Protein AF-K3X646-F1 (afdb_monomer_lite)

Secondary structure (DSSP, 8-state):
--HHHHHHHTT----S-HHHHHHHHHHHHHHHS--GGG--SS-EEEEEEEE-SS-EEEEEEPPPPP-------GGG-S--EEEE--SSEEEEEEETT--EEEEEHHHHHHHT-HHHHHHHHHHHHHH-TT--

Organism: Globisporangium ultimum (strain ATCC 200006 / CBS 805.95 / DAOM BR144) (NCBI:txid431595)

Radius of gyration: 25.28 Å; chains: 1; bounding box: 55×32×60 Å

Structure (mmCIF, N/CA/C/O backbone):
data_AF-K3X646-F1
#
_entry.id   AF-K3X646-F1
#
loop_
_atom_site.group_PDB
_atom_site.id
_atom_site.type_symbol
_atom_site.label_atom_id
_atom_site.label_alt_id
_atom_site.label_comp_id
_atom_site.label_asym_id
_atom_site.label_entity_id
_atom_site.label_seq_id
_atom_site.pdbx_PDB_ins_code
_atom_site.Cartn_x
_atom_site.Cartn_y
_atom_site.Cartn_z
_atom_site.occupancy
_atom_site.B_iso_or_equiv
_atom_site.auth_seq_id
_atom_site.auth_comp_id
_atom_site.auth_asym_id
_atom_site.auth_atom_id
_atom_site.pdbx_PDB_model_num
ATOM 1 N N . MET A 1 1 ? 21.677 8.450 -15.547 1.00 52.91 1 MET A N 1
ATOM 2 C CA . MET A 1 1 ? 21.436 8.665 -16.997 1.00 52.91 1 MET A CA 1
ATOM 3 C C . MET A 1 1 ? 20.157 7.934 -17.378 1.00 52.91 1 MET A C 1
ATOM 5 O O . MET A 1 1 ? 20.023 6.788 -16.979 1.00 52.91 1 MET A O 1
ATOM 9 N N . GLY A 1 2 ? 19.213 8.579 -18.070 1.00 67.62 2 GLY A N 1
ATOM 10 C CA . GLY A 1 2 ? 17.937 7.953 -18.459 1.00 67.62 2 GLY A CA 1
ATOM 11 C C . GLY A 1 2 ? 17.991 7.282 -19.838 1.00 67.62 2 GLY A C 1
ATOM 12 O O . GLY A 1 2 ? 18.799 7.680 -20.678 1.00 67.62 2 GLY A O 1
ATOM 13 N N . LEU A 1 3 ? 17.105 6.307 -20.095 1.00 73.69 3 LEU A N 1
ATOM 14 C CA . LEU A 1 3 ? 17.032 5.552 -21.363 1.00 73.69 3 LEU A CA 1
ATOM 15 C C . LEU A 1 3 ? 16.995 6.461 -22.597 1.00 73.69 3 LEU A C 1
ATOM 17 O O . LEU A 1 3 ? 17.680 6.194 -23.577 1.00 73.69 3 LEU A O 1
ATOM 21 N N . ARG A 1 4 ? 16.246 7.567 -22.536 1.00 72.94 4 ARG A N 1
ATOM 22 C CA . ARG A 1 4 ? 16.110 8.525 -23.645 1.00 72.94 4 ARG A CA 1
ATOM 23 C C . ARG A 1 4 ? 17.458 9.036 -24.135 1.00 72.94 4 ARG A C 1
ATOM 25 O O . ARG A 1 4 ? 17.735 9.018 -25.328 1.00 72.94 4 ARG A O 1
ATOM 32 N N . THR A 1 5 ? 18.300 9.451 -23.195 1.00 73.69 5 THR A N 1
ATOM 33 C CA . THR A 1 5 ? 19.646 9.952 -23.471 1.00 73.69 5 THR A CA 1
ATOM 34 C C . THR A 1 5 ? 20.536 8.848 -24.042 1.00 73.69 5 THR A C 1
ATOM 36 O O . THR A 1 5 ? 21.371 9.115 -24.898 1.00 73.69 5 THR A O 1
ATOM 39 N N . LEU A 1 6 ? 20.350 7.602 -23.599 1.00 74.44 6 LEU A N 1
ATOM 40 C CA . LEU A 1 6 ? 21.122 6.450 -24.066 1.00 74.44 6 LEU A CA 1
ATOM 41 C C . LEU A 1 6 ? 20.754 6.062 -25.511 1.00 74.44 6 LEU A C 1
ATOM 43 O O . LEU A 1 6 ? 21.643 5.861 -26.337 1.00 74.44 6 LEU A O 1
ATOM 47 N N . LEU A 1 7 ? 19.462 6.060 -25.849 1.00 75.81 7 LEU A N 1
ATOM 48 C CA . LEU A 1 7 ? 18.979 5.801 -27.212 1.00 75.81 7 LEU A CA 1
ATOM 49 C C . LEU A 1 7 ? 19.360 6.924 -28.190 1.00 75.81 7 LEU A C 1
ATOM 51 O O . LEU A 1 7 ? 19.802 6.661 -29.304 1.00 75.81 7 LEU A O 1
ATOM 55 N N . GLN A 1 8 ? 19.299 8.184 -27.756 1.00 79.00 8 GLN A N 1
ATOM 56 C CA . GLN A 1 8 ? 19.772 9.308 -28.573 1.00 79.00 8 GLN A CA 1
ATOM 57 C C . GLN A 1 8 ? 21.278 9.220 -28.867 1.00 79.00 8 GLN A C 1
ATOM 59 O O . GLN A 1 8 ? 21.699 9.490 -29.989 1.00 79.00 8 GLN A O 1
ATOM 64 N N . ARG A 1 9 ? 22.097 8.794 -27.893 1.00 75.56 9 ARG A N 1
ATOM 65 C CA . ARG A 1 9 ? 23.549 8.607 -28.087 1.00 75.56 9 ARG A CA 1
ATOM 66 C C . ARG A 1 9 ? 23.894 7.460 -29.030 1.00 75.56 9 ARG A C 1
ATOM 68 O O . ARG A 1 9 ? 24.945 7.501 -29.655 1.00 75.56 9 ARG A O 1
ATOM 75 N N . THR A 1 10 ? 23.027 6.458 -29.133 1.00 76.00 10 THR A N 1
ATOM 76 C CA . THR A 1 10 ? 23.181 5.341 -30.077 1.00 76.00 10 THR A CA 1
ATOM 77 C C . THR A 1 10 ? 22.605 5.657 -31.463 1.00 76.00 10 THR A C 1
ATOM 79 O O . THR A 1 10 ? 22.613 4.799 -32.338 1.00 76.00 10 THR A O 1
ATOM 82 N N . GLY A 1 11 ? 22.139 6.893 -31.692 1.00 75.56 11 GLY A N 1
ATOM 83 C CA . GLY A 1 11 ? 21.638 7.354 -32.987 1.00 75.56 11 GLY A CA 1
ATOM 84 C C . GLY A 1 11 ? 20.170 7.016 -33.261 1.00 75.56 11 GLY A C 1
ATOM 85 O O . GLY A 1 11 ? 19.687 7.278 -34.362 1.00 75.56 11 GLY A O 1
ATOM 86 N N . GLN A 1 12 ? 19.429 6.473 -32.288 1.00 75.25 12 GLN A N 1
ATOM 87 C CA . GLN A 1 12 ? 18.000 6.222 -32.464 1.00 75.25 12 GLN A CA 1
ATOM 88 C C . GLN A 1 12 ? 17.196 7.530 -32.406 1.00 75.25 12 GLN A C 1
ATOM 90 O O . GLN A 1 12 ? 17.305 8.320 -31.463 1.00 75.25 12 GLN A O 1
ATOM 95 N N . LYS A 1 13 ? 16.334 7.749 -33.409 1.00 70.62 13 LYS A N 1
ATOM 96 C CA . LYS A 1 13 ? 15.360 8.850 -33.406 1.00 70.62 13 LYS A CA 1
ATOM 97 C C . LYS A 1 13 ? 14.265 8.561 -32.379 1.00 70.62 13 LYS A C 1
ATOM 99 O O . LYS A 1 13 ? 13.425 7.693 -32.583 1.00 70.62 13 LYS A O 1
ATOM 104 N N . VAL A 1 14 ? 14.258 9.323 -31.290 1.00 68.06 14 VAL A N 1
ATOM 105 C CA . VAL A 1 14 ? 13.242 9.227 -30.236 1.00 68.06 14 VAL A CA 1
ATOM 106 C C . VAL A 1 14 ? 12.161 10.298 -30.437 1.00 68.06 14 VAL A C 1
ATOM 108 O O . VAL A 1 14 ? 12.495 11.482 -30.498 1.00 68.06 14 VAL A O 1
ATOM 111 N N . SER A 1 15 ? 10.881 9.899 -30.501 1.00 67.62 15 SER A N 1
ATOM 112 C CA . SER A 1 15 ? 9.733 10.822 -30.619 1.00 67.62 15 SER A CA 1
ATOM 113 C C . SER A 1 15 ? 9.657 11.829 -29.454 1.00 67.62 15 SER A C 1
ATOM 115 O O . SER A 1 15 ? 10.130 11.582 -28.339 1.00 67.62 15 SER A O 1
ATOM 117 N N . GLY A 1 16 ? 9.074 13.002 -29.722 1.00 65.38 16 GLY A N 1
ATOM 118 C CA . GLY A 1 16 ? 8.892 14.087 -28.756 1.00 65.38 16 GLY A CA 1
ATOM 119 C C . GLY A 1 16 ? 7.706 13.898 -27.803 1.00 65.38 16 GLY A C 1
ATOM 120 O O . GLY A 1 16 ? 7.745 14.428 -26.692 1.00 65.38 16 GLY A O 1
ATOM 121 N N . ALA A 1 17 ? 6.677 13.140 -28.196 1.00 73.62 17 ALA A N 1
ATOM 122 C CA . ALA A 1 17 ? 5.453 12.989 -27.411 1.00 73.62 17 ALA A CA 1
ATOM 123 C C . ALA A 1 17 ? 5.639 12.012 -26.234 1.00 73.62 17 ALA A C 1
ATOM 125 O O . ALA A 1 17 ? 6.080 10.877 -26.407 1.00 73.62 17 ALA A O 1
ATOM 126 N N . ALA A 1 18 ? 5.258 12.426 -25.019 1.00 65.69 18 ALA A N 1
ATOM 127 C CA . ALA A 1 18 ? 5.463 11.637 -23.796 1.00 65.69 18 ALA A CA 1
ATOM 128 C C . ALA A 1 18 ? 4.709 10.289 -23.789 1.00 65.69 18 ALA A C 1
ATOM 130 O O . ALA A 1 18 ? 5.220 9.296 -23.272 1.00 65.69 18 ALA A O 1
ATOM 131 N N . SER A 1 19 ? 3.511 10.244 -24.383 1.00 66.75 19 SER A N 1
ATOM 132 C CA . SER A 1 19 ? 2.712 9.017 -24.533 1.00 66.75 19 SER A CA 1
ATOM 133 C C . SER A 1 19 ? 3.411 7.988 -25.425 1.00 66.75 19 SER A C 1
ATOM 135 O O . SER A 1 19 ? 3.539 6.821 -25.058 1.00 66.75 19 SER A O 1
ATOM 137 N N . GLU A 1 20 ? 3.919 8.435 -26.573 1.00 74.75 20 GLU A N 1
ATOM 138 C CA . GLU A 1 20 ? 4.646 7.589 -27.525 1.00 74.75 20 GLU A CA 1
ATOM 139 C C . GLU A 1 20 ? 5.985 7.128 -26.945 1.00 74.75 20 GLU A C 1
ATOM 141 O O . GLU A 1 20 ? 6.362 5.966 -27.084 1.00 74.75 20 GLU A O 1
ATOM 146 N N . TRP A 1 21 ? 6.672 8.009 -26.212 1.00 76.75 21 TRP A N 1
ATOM 147 C CA . TRP A 1 21 ? 7.932 7.687 -25.551 1.00 76.75 21 TRP A CA 1
ATOM 148 C C . TRP A 1 21 ? 7.800 6.555 -24.527 1.00 76.75 21 TRP A C 1
ATOM 150 O O . TRP A 1 21 ? 8.643 5.662 -24.501 1.00 76.75 21 TRP A O 1
ATOM 160 N N . ASN A 1 22 ? 6.743 6.547 -23.711 1.00 78.06 22 ASN A N 1
ATOM 161 C CA . ASN A 1 22 ? 6.542 5.494 -22.712 1.00 78.06 22 ASN A CA 1
ATOM 162 C C . ASN A 1 22 ? 6.328 4.115 -23.352 1.00 78.06 22 ASN A C 1
ATOM 164 O O . ASN A 1 22 ? 6.804 3.112 -22.819 1.00 78.06 22 ASN A O 1
ATOM 168 N N . ALA A 1 23 ? 5.632 4.060 -24.492 1.00 80.94 23 ALA A N 1
ATOM 169 C CA . ALA A 1 23 ? 5.425 2.821 -25.235 1.00 80.94 23 ALA A CA 1
ATOM 170 C C . ALA A 1 23 ? 6.740 2.302 -25.833 1.00 80.94 23 ALA A C 1
ATOM 172 O O . ALA A 1 23 ? 7.072 1.132 -25.644 1.00 80.94 23 ALA A O 1
ATOM 173 N N . VAL A 1 24 ? 7.515 3.188 -26.472 1.00 81.19 24 VAL A N 1
ATOM 174 C CA . VAL A 1 24 ? 8.840 2.869 -27.027 1.00 81.19 24 VAL A CA 1
ATOM 175 C C . VAL A 1 24 ? 9.782 2.390 -25.927 1.00 81.19 24 VAL A C 1
ATOM 177 O O . VAL A 1 24 ? 10.344 1.308 -26.035 1.00 81.19 24 VAL A O 1
ATOM 180 N N . ALA A 1 25 ? 9.888 3.134 -24.824 1.00 81.31 25 ALA A N 1
ATOM 181 C CA . ALA A 1 25 ? 10.727 2.767 -23.689 1.00 81.31 25 ALA A CA 1
ATOM 182 C C . ALA A 1 25 ? 10.361 1.390 -23.113 1.00 81.31 25 ALA A C 1
ATOM 184 O O . ALA A 1 25 ? 11.240 0.569 -22.866 1.00 81.31 25 ALA A O 1
ATOM 185 N N . ASN A 1 26 ? 9.067 1.114 -22.924 1.00 83.88 26 ASN A N 1
ATOM 186 C CA . ASN A 1 26 ? 8.595 -0.175 -22.422 1.00 83.88 26 ASN A CA 1
ATOM 187 C C . ASN A 1 26 ? 8.914 -1.331 -23.386 1.00 83.88 26 ASN A C 1
ATOM 189 O O . ASN A 1 26 ? 9.335 -2.393 -22.931 1.00 83.88 26 ASN A O 1
ATOM 193 N N . ALA A 1 27 ? 8.747 -1.129 -24.696 1.00 84.50 27 ALA A N 1
ATOM 194 C CA . ALA A 1 27 ? 9.093 -2.130 -25.703 1.00 84.50 27 ALA A CA 1
ATOM 195 C C . ALA A 1 27 ? 10.603 -2.412 -25.720 1.00 84.50 27 ALA A C 1
ATOM 197 O O . ALA A 1 27 ? 11.011 -3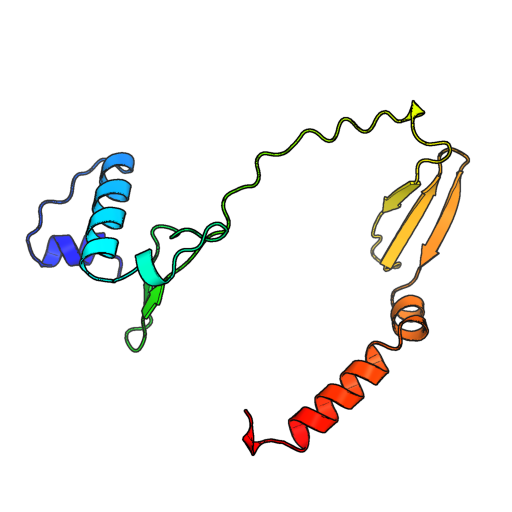.562 -25.585 1.00 84.50 27 ALA A O 1
ATOM 198 N N . THR A 1 28 ? 11.431 -1.364 -25.768 1.00 83.31 28 THR A N 1
ATOM 199 C CA . THR A 1 28 ? 12.895 -1.485 -25.748 1.00 83.31 28 THR A CA 1
ATOM 200 C C . THR A 1 28 ? 13.391 -2.195 -24.489 1.00 83.31 28 THR A C 1
ATOM 202 O O . THR A 1 28 ? 14.277 -3.042 -24.554 1.00 83.31 28 THR A O 1
ATOM 205 N N . TRP A 1 29 ? 12.802 -1.911 -23.324 1.00 85.75 29 TRP A N 1
ATOM 206 C CA . TRP A 1 29 ? 13.179 -2.604 -22.095 1.00 85.75 29 TRP A CA 1
ATOM 207 C C . TRP A 1 29 ? 12.864 -4.098 -22.109 1.00 85.75 29 TRP A C 1
ATOM 209 O O . TRP A 1 29 ? 13.656 -4.875 -21.582 1.00 85.75 29 TRP A O 1
ATOM 219 N N . ARG A 1 30 ? 11.745 -4.501 -22.716 1.00 87.19 30 ARG A N 1
ATOM 220 C CA . ARG A 1 30 ? 11.349 -5.914 -22.845 1.00 87.19 30 ARG A CA 1
ATOM 221 C C . ARG A 1 30 ? 12.175 -6.680 -23.873 1.00 87.19 30 ARG A C 1
ATOM 223 O O . ARG A 1 30 ? 12.284 -7.894 -23.767 1.00 87.19 30 ARG A O 1
ATOM 230 N N . GLU A 1 31 ? 12.752 -5.978 -24.841 1.00 85.06 31 GLU A N 1
ATOM 231 C CA . GLU A 1 31 ? 13.696 -6.558 -25.794 1.00 85.06 31 GLU A CA 1
ATOM 232 C C . GLU A 1 31 ? 15.064 -6.810 -25.143 1.00 85.06 31 GLU A C 1
ATOM 234 O O . GLU A 1 31 ? 15.639 -7.885 -25.290 1.00 85.06 31 GLU A O 1
ATOM 239 N N . ILE A 1 32 ? 15.572 -5.836 -24.379 1.00 84.44 32 ILE A N 1
ATOM 240 C CA . ILE A 1 32 ? 16.902 -5.918 -23.753 1.00 84.44 32 ILE A CA 1
ATOM 241 C C . ILE A 1 32 ? 16.900 -6.860 -22.542 1.00 84.44 32 ILE A C 1
ATOM 243 O O . ILE A 1 32 ? 17.863 -7.591 -22.311 1.00 84.44 32 ILE A O 1
ATOM 247 N N . PHE A 1 33 ? 15.834 -6.833 -21.744 1.00 83.25 33 PHE A N 1
ATOM 248 C CA . PHE A 1 33 ? 15.708 -7.631 -20.532 1.00 83.25 33 PHE A CA 1
ATOM 249 C C . PHE A 1 33 ? 14.534 -8.595 -20.656 1.00 83.25 33 PHE A C 1
ATOM 251 O O . PHE A 1 33 ? 13.438 -8.205 -21.049 1.00 83.25 33 PHE A O 1
ATOM 258 N N . ASN A 1 34 ? 14.718 -9.836 -20.198 1.00 87.00 34 ASN A N 1
ATOM 259 C CA . ASN A 1 34 ? 13.626 -10.802 -20.070 1.00 87.00 34 ASN A CA 1
ATOM 260 C C . ASN A 1 34 ? 12.714 -10.443 -18.876 1.00 87.00 34 ASN A C 1
ATOM 262 O O . ASN A 1 34 ? 12.702 -11.119 -17.848 1.00 87.00 34 ASN A O 1
ATOM 266 N N . ILE A 1 35 ? 11.991 -9.327 -18.994 1.00 89.25 35 ILE A N 1
ATOM 267 C CA . ILE A 1 35 ? 11.118 -8.765 -17.954 1.00 89.25 35 ILE A CA 1
ATOM 268 C C . ILE A 1 35 ? 9.917 -9.677 -17.706 1.00 89.25 35 ILE A C 1
ATOM 270 O O . ILE A 1 35 ? 9.477 -9.807 -16.566 1.00 89.25 35 ILE A O 1
ATOM 274 N N . GLU A 1 36 ? 9.417 -10.336 -18.753 1.00 88.56 36 GLU A N 1
ATOM 275 C CA . GLU A 1 36 ? 8.250 -11.222 -18.689 1.00 88.56 36 GLU A CA 1
ATOM 276 C C . GLU A 1 36 ? 8.434 -12.349 -17.677 1.00 88.56 36 GLU A C 1
ATOM 278 O O . GLU A 1 36 ? 7.508 -12.655 -16.929 1.00 88.56 36 GLU A O 1
ATOM 283 N N . ARG A 1 37 ? 9.655 -12.886 -17.567 1.00 89.81 37 ARG A N 1
ATOM 284 C CA . ARG A 1 37 ? 10.015 -13.890 -16.559 1.00 89.81 37 ARG A CA 1
ATOM 285 C C . ARG A 1 37 ? 9.745 -13.434 -15.121 1.00 89.81 37 ARG A C 1
ATOM 287 O O . ARG A 1 37 ? 9.502 -14.270 -14.254 1.00 89.81 37 ARG A O 1
ATOM 294 N N . PHE A 1 38 ? 9.835 -12.135 -14.851 1.00 88.44 38 PHE A N 1
ATOM 295 C CA . PHE A 1 38 ? 9.678 -11.570 -13.510 1.00 88.44 38 PHE A CA 1
ATOM 296 C C . PHE A 1 38 ? 8.275 -11.001 -13.267 1.00 88.44 38 PHE A C 1
ATOM 298 O O . PHE A 1 38 ? 7.913 -10.706 -12.125 1.00 88.44 38 PHE A O 1
ATOM 305 N N . GLU 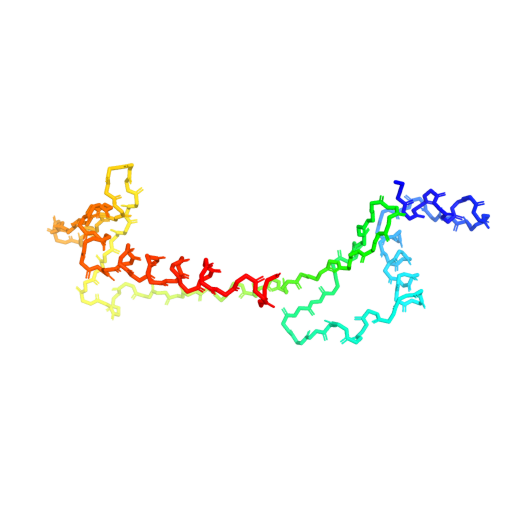A 1 39 ? 7.461 -10.850 -14.313 1.00 90.56 39 GLU A N 1
ATOM 306 C CA . GLU A 1 39 ? 6.072 -10.443 -14.161 1.00 90.56 39 GLU A CA 1
ATOM 307 C C . GLU A 1 39 ? 5.218 -11.581 -13.596 1.00 90.56 39 GLU A C 1
ATOM 309 O O . GLU A 1 39 ? 5.393 -12.758 -13.889 1.00 90.56 39 GLU A O 1
ATOM 314 N N . THR A 1 40 ? 4.228 -11.217 -12.788 1.00 89.75 40 THR A N 1
ATOM 315 C CA . THR A 1 40 ? 3.238 -12.156 -12.249 1.00 89.75 40 THR A CA 1
ATOM 316 C C . THR A 1 40 ? 1.831 -11.618 -12.495 1.00 89.75 40 THR A C 1
ATOM 318 O O . THR A 1 40 ? 1.644 -10.485 -12.950 1.00 89.75 40 THR A O 1
ATOM 321 N N . ALA A 1 41 ? 0.801 -12.398 -12.156 1.00 85.19 41 ALA A N 1
ATOM 322 C CA . ALA A 1 41 ? -0.584 -11.916 -12.183 1.00 85.19 41 ALA A CA 1
ATOM 323 C C . ALA A 1 41 ? -0.789 -10.674 -11.290 1.00 85.19 41 ALA A C 1
ATOM 325 O O . ALA A 1 41 ? -1.605 -9.806 -11.592 1.00 85.19 41 ALA A O 1
ATOM 326 N N . SER A 1 42 ? -0.017 -10.565 -10.203 1.00 85.00 42 SER A N 1
ATOM 327 C CA . SER A 1 42 ? -0.160 -9.507 -9.199 1.00 85.00 42 SER A CA 1
ATOM 328 C C . SER A 1 42 ? 0.887 -8.395 -9.291 1.00 85.00 42 SER A C 1
ATOM 330 O O . SER A 1 42 ? 0.764 -7.397 -8.581 1.00 85.00 42 SER A O 1
ATOM 332 N N . ARG A 1 43 ? 1.912 -8.537 -10.140 1.00 88.81 43 ARG A N 1
ATOM 333 C CA . ARG A 1 43 ? 3.005 -7.568 -10.297 1.00 88.81 43 ARG A CA 1
ATOM 334 C C . ARG A 1 43 ? 3.365 -7.431 -11.770 1.00 88.81 43 ARG A C 1
ATOM 336 O O . ARG A 1 43 ? 3.711 -8.419 -12.408 1.00 88.81 43 ARG A O 1
ATOM 343 N N . LYS A 1 44 ? 3.286 -6.210 -12.287 1.00 91.19 44 LYS A N 1
ATOM 344 C CA . LYS A 1 44 ? 3.594 -5.864 -13.677 1.00 91.19 44 LYS A CA 1
ATOM 345 C C . LYS A 1 44 ? 4.718 -4.849 -13.72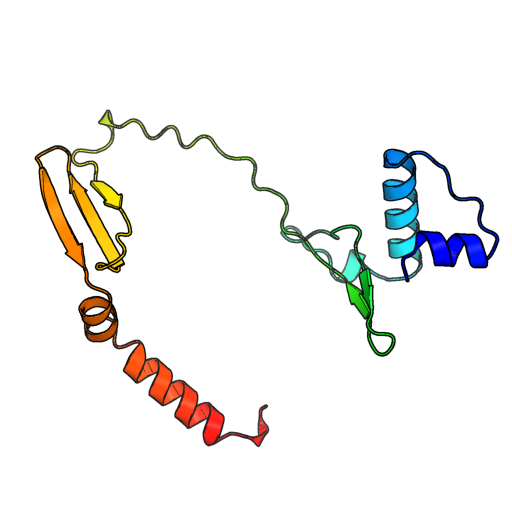4 1.00 91.19 44 LYS A C 1
ATOM 347 O O . LYS A 1 44 ? 4.897 -4.086 -12.776 1.00 91.19 44 LYS A O 1
ATOM 352 N N . PHE A 1 45 ? 5.475 -4.848 -14.806 1.00 89.12 45 PHE A N 1
ATOM 353 C CA . PHE A 1 45 ? 6.573 -3.920 -15.005 1.00 89.12 45 PHE A CA 1
ATOM 354 C C . PHE A 1 45 ? 6.101 -2.469 -14.899 1.00 89.12 45 PHE A C 1
ATOM 356 O O . PHE A 1 45 ? 5.053 -2.097 -15.427 1.00 89.12 45 PHE A O 1
ATOM 363 N N . ALA A 1 46 ? 6.864 -1.657 -14.170 1.00 86.00 46 ALA A N 1
ATOM 364 C CA . ALA A 1 46 ? 6.537 -0.263 -13.897 1.00 86.00 46 ALA A CA 1
ATOM 365 C C . ALA A 1 46 ? 7.090 0.706 -14.958 1.00 86.00 46 ALA A C 1
ATOM 367 O O . ALA A 1 46 ? 7.090 1.911 -14.724 1.00 86.00 46 ALA A O 1
ATOM 368 N N . SER A 1 47 ? 7.556 0.195 -16.105 1.00 82.56 47 SER A N 1
ATOM 369 C CA . SER A 1 47 ? 8.233 0.974 -17.155 1.00 82.56 47 SER A CA 1
ATOM 370 C C . SER A 1 47 ? 9.512 1.675 -16.682 1.00 82.56 47 SER A C 1
ATOM 372 O O . SER A 1 47 ? 9.965 2.635 -17.303 1.00 82.56 47 SER A O 1
ATOM 374 N N . GLU A 1 48 ? 10.108 1.187 -15.594 1.00 82.00 48 GLU A N 1
ATOM 375 C CA . GLU A 1 48 ? 11.251 1.807 -14.938 1.00 82.00 48 GLU A CA 1
ATOM 376 C C . GLU A 1 48 ? 12.311 0.764 -14.581 1.00 82.00 48 GLU A C 1
ATOM 378 O O . GLU A 1 48 ? 12.025 -0.289 -14.001 1.00 82.00 48 GLU A O 1
ATOM 383 N N . ILE A 1 49 ? 13.553 1.093 -14.928 1.00 82.75 49 ILE A N 1
ATOM 384 C CA . ILE A 1 49 ? 14.746 0.339 -14.570 1.00 82.75 49 ILE A CA 1
ATOM 385 C C . ILE A 1 49 ? 15.718 1.313 -13.914 1.00 82.75 49 ILE A C 1
ATOM 387 O O . ILE A 1 49 ? 16.029 2.367 -14.473 1.00 82.75 49 ILE A O 1
ATOM 391 N N . LEU A 1 50 ? 16.190 0.951 -12.727 1.00 81.31 50 LEU A N 1
ATOM 392 C CA . LEU A 1 50 ? 17.154 1.718 -11.949 1.00 81.31 50 LEU A CA 1
ATOM 393 C C . LEU A 1 50 ? 18.534 1.081 -12.078 1.00 81.31 50 LEU A C 1
ATOM 395 O O . LEU A 1 50 ? 18.663 -0.141 -12.117 1.00 81.31 50 LEU A O 1
ATOM 399 N N . THR A 1 51 ? 19.575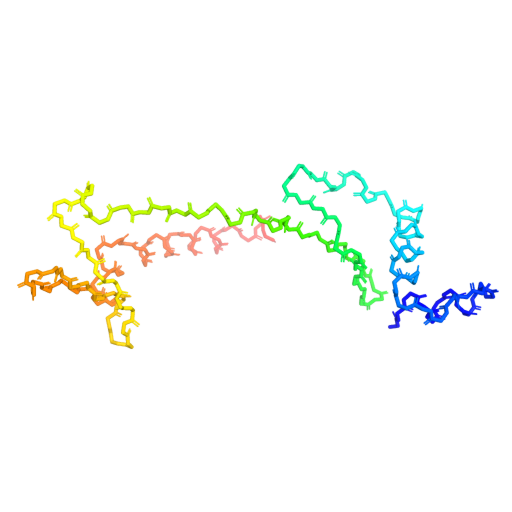 1.903 -12.124 1.00 79.69 51 THR A N 1
ATOM 400 C CA . THR A 1 51 ? 20.957 1.424 -12.133 1.00 79.69 51 THR A CA 1
ATOM 401 C C . THR A 1 51 ? 21.864 2.403 -11.405 1.00 79.69 51 THR A C 1
ATOM 403 O O . THR A 1 51 ? 21.711 3.618 -11.529 1.00 79.69 51 THR A O 1
ATOM 406 N N . ASP A 1 52 ? 22.815 1.859 -10.655 1.00 83.06 52 ASP A N 1
ATOM 407 C CA . ASP A 1 52 ? 23.889 2.582 -9.970 1.00 83.06 52 ASP A CA 1
ATOM 408 C C . ASP A 1 52 ? 25.235 2.467 -10.716 1.00 83.06 52 ASP A C 1
ATOM 410 O O . ASP A 1 52 ? 26.274 2.876 -10.202 1.00 83.06 52 ASP A O 1
ATOM 414 N N . GLY A 1 53 ? 25.233 1.894 -11.927 1.00 76.12 53 GLY A N 1
ATOM 415 C CA . GLY A 1 53 ? 26.438 1.605 -12.710 1.00 76.12 53 GLY A CA 1
ATOM 416 C C . GLY A 1 53 ? 27.155 0.304 -12.330 1.00 76.12 53 GLY A C 1
ATOM 417 O O . GLY A 1 53 ? 28.105 -0.069 -13.013 1.00 76.12 53 GLY A O 1
ATOM 418 N N . LYS A 1 54 ? 26.704 -0.404 -11.286 1.00 80.19 54 LYS A N 1
ATOM 419 C CA . LYS A 1 54 ? 27.206 -1.735 -10.889 1.00 80.19 54 LYS A CA 1
ATOM 420 C C . LYS A 1 54 ? 26.140 -2.817 -11.027 1.00 80.19 54 LYS A C 1
ATOM 422 O O . LYS A 1 54 ? 26.451 -3.964 -11.328 1.00 80.19 54 LYS A O 1
ATOM 427 N N . SER A 1 55 ? 24.887 -2.447 -10.807 1.00 79.62 55 SER A N 1
ATOM 428 C CA . SER A 1 55 ? 23.730 -3.326 -10.816 1.00 79.62 55 SER A CA 1
ATOM 429 C C . SER A 1 55 ? 22.559 -2.688 -11.561 1.00 79.62 55 SER A C 1
ATOM 431 O O . SER A 1 55 ? 22.528 -1.481 -11.829 1.00 79.62 55 SER A O 1
ATOM 433 N N . VAL A 1 56 ? 21.590 -3.527 -11.924 1.00 82.50 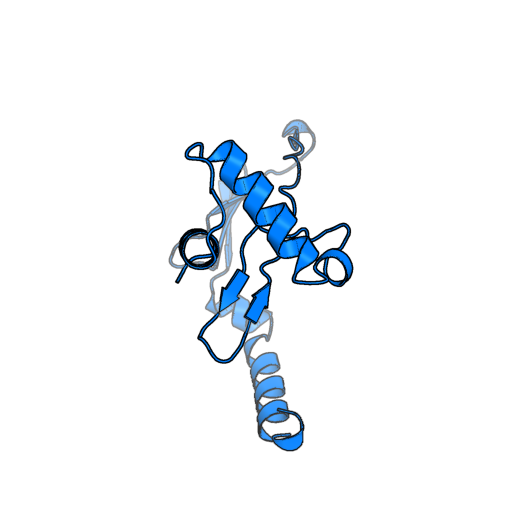56 VAL A N 1
ATOM 434 C CA . VAL A 1 56 ? 20.354 -3.121 -12.592 1.00 82.50 56 VAL A CA 1
ATOM 435 C C . VAL A 1 56 ? 19.177 -3.683 -11.805 1.00 82.50 56 VAL A C 1
ATOM 437 O O . VAL A 1 56 ? 19.129 -4.875 -11.515 1.00 82.50 56 VAL A O 1
ATOM 440 N N . SER A 1 57 ? 18.225 -2.821 -11.463 1.00 86.38 57 SER A N 1
ATOM 441 C CA . SER A 1 57 ? 17.000 -3.168 -10.747 1.00 86.38 57 SER A CA 1
ATOM 442 C C . SER A 1 57 ? 15.783 -2.904 -11.628 1.00 86.38 57 SER A C 1
ATOM 444 O O . SER A 1 57 ? 15.564 -1.779 -12.074 1.00 86.38 57 SER A O 1
ATOM 446 N N . VAL A 1 58 ? 14.970 -3.937 -11.855 1.00 87.31 58 VAL A N 1
ATOM 447 C CA . VAL A 1 58 ? 13.711 -3.843 -12.609 1.00 87.31 58 VAL A CA 1
ATOM 448 C C . VAL A 1 58 ? 12.568 -3.582 -11.635 1.00 87.31 58 VAL A C 1
ATOM 450 O O . VAL A 1 58 ? 12.310 -4.386 -10.737 1.00 87.31 58 VAL A O 1
ATOM 453 N N . VAL A 1 59 ? 11.863 -2.463 -11.803 1.00 88.25 59 VAL A N 1
ATOM 454 C CA . VAL A 1 59 ? 10.785 -2.081 -10.886 1.00 88.25 59 VAL A CA 1
ATOM 455 C C . VAL A 1 59 ? 9.473 -2.732 -11.326 1.00 88.25 59 VAL A C 1
ATOM 457 O O . VAL A 1 59 ? 9.000 -2.540 -12.447 1.00 88.25 59 VAL A O 1
ATOM 460 N N . LEU A 1 60 ? 8.853 -3.495 -10.421 1.00 90.12 60 LEU A N 1
ATOM 461 C CA . LEU A 1 60 ? 7.536 -4.100 -10.623 1.00 90.12 60 LEU A CA 1
ATOM 462 C C . LEU A 1 60 ? 6.499 -3.448 -9.704 1.00 90.12 60 LEU A C 1
ATOM 464 O O . LEU A 1 60 ? 6.671 -3.357 -8.488 1.00 90.12 60 LEU A O 1
ATOM 468 N N . ARG A 1 61 ? 5.369 -3.057 -10.282 1.00 88.94 61 ARG A N 1
ATOM 469 C CA . ARG A 1 61 ? 4.231 -2.421 -9.623 1.00 88.94 61 ARG A CA 1
ATOM 470 C C . ARG A 1 61 ? 3.086 -3.416 -9.454 1.00 88.94 61 ARG A C 1
ATOM 472 O O . ARG A 1 61 ? 2.730 -4.149 -10.376 1.00 88.94 61 ARG A O 1
ATOM 479 N N . LYS A 1 62 ? 2.413 -3.368 -8.303 1.00 88.81 62 LYS A N 1
ATOM 480 C CA . LYS A 1 62 ? 1.104 -4.012 -8.141 1.00 88.81 62 LYS A CA 1
ATOM 481 C C . LYS A 1 62 ? 0.058 -3.238 -8.961 1.00 88.81 62 LYS A C 1
ATOM 483 O O . LYS A 1 62 ? -0.023 -2.014 -8.808 1.00 88.81 62 LYS A O 1
ATOM 488 N N . PRO A 1 63 ? -0.742 -3.885 -9.828 1.00 81.00 63 PRO A N 1
ATOM 489 C CA . PRO A 1 63 ? -1.852 -3.217 -10.494 1.00 81.00 63 PRO A CA 1
ATOM 490 C C . PRO A 1 63 ? -2.742 -2.541 -9.450 1.00 81.00 63 PRO A C 1
ATOM 492 O O . PRO A 1 63 ? -3.007 -3.123 -8.393 1.00 81.00 63 PRO A O 1
ATOM 495 N N . LYS A 1 64 ? -3.191 -1.308 -9.723 1.00 75.75 64 LYS A N 1
ATOM 496 C CA . LYS A 1 64 ? -4.175 -0.656 -8.853 1.00 75.75 64 LYS A CA 1
ATOM 497 C C . LYS A 1 64 ? -5.385 -1.584 -8.804 1.00 75.75 64 LYS A C 1
ATOM 499 O O . LYS A 1 64 ? -5.978 -1.860 -9.847 1.00 75.75 64 LYS A O 1
ATOM 504 N N . ARG A 1 65 ? -5.719 -2.098 -7.615 1.00 69.75 65 ARG A N 1
ATOM 505 C CA . ARG A 1 65 ? -6.999 -2.781 -7.424 1.00 69.75 65 ARG A CA 1
ATOM 506 C C . ARG A 1 65 ? -8.067 -1.782 -7.852 1.00 69.75 65 ARG A C 1
ATOM 508 O O . ARG A 1 65 ? -8.011 -0.628 -7.424 1.00 69.75 65 ARG A O 1
ATOM 515 N N . LYS A 1 66 ? -8.993 -2.203 -8.718 1.00 68.69 66 LYS A N 1
ATOM 516 C CA . LYS A 1 66 ? -10.229 -1.443 -8.899 1.00 68.69 66 LYS A CA 1
ATOM 517 C C . LYS A 1 66 ? -10.794 -1.284 -7.491 1.00 68.69 66 LYS A C 1
ATOM 519 O O . LYS A 1 66 ? -10.915 -2.281 -6.782 1.00 68.69 66 LYS A O 1
ATOM 524 N N . SER A 1 67 ? -10.975 -0.042 -7.055 1.00 59.84 67 SER A N 1
ATOM 525 C CA . SER A 1 67 ? -11.680 0.240 -5.814 1.00 59.84 67 SER A CA 1
ATOM 526 C C . SER A 1 67 ? -13.061 -0.375 -5.994 1.00 59.84 67 SER A C 1
ATOM 528 O O . SER A 1 67 ? -13.874 0.134 -6.763 1.00 59.84 67 SER A O 1
ATOM 530 N N . THR A 1 68 ? -13.281 -1.544 -5.402 1.00 59.81 68 THR A N 1
ATOM 531 C CA . THR A 1 68 ? -14.638 -2.012 -5.192 1.00 59.81 68 THR A CA 1
ATOM 532 C C . THR A 1 68 ? -15.208 -1.011 -4.207 1.00 59.81 68 THR A C 1
ATOM 534 O O . THR A 1 68 ? -14.672 -0.887 -3.104 1.00 59.81 68 THR A O 1
ATOM 537 N N . GLN A 1 69 ? -16.224 -0.249 -4.613 1.00 61.44 69 GLN A N 1
ATOM 538 C CA . GLN A 1 69 ? -17.019 0.484 -3.640 1.00 61.44 69 GLN A CA 1
ATOM 539 C C . GLN A 1 69 ? -17.524 -0.557 -2.647 1.00 61.44 69 GLN A C 1
ATOM 541 O O . GLN A 1 69 ? -18.332 -1.419 -2.988 1.00 61.44 69 GLN A O 1
ATOM 546 N N . CYS A 1 70 ? -16.959 -0.541 -1.444 1.00 53.22 70 CYS A N 1
ATOM 547 C CA . CYS A 1 70 ? -17.529 -1.271 -0.338 1.00 53.22 70 CYS A CA 1
ATOM 548 C C . CYS A 1 70 ? -18.767 -0.461 0.036 1.00 53.22 70 CYS A C 1
ATOM 550 O O . CYS A 1 70 ? -18.654 0.550 0.728 1.00 53.22 70 CYS A O 1
ATOM 552 N N . ASN A 1 71 ? -19.920 -0.831 -0.521 1.00 61.03 71 ASN A N 1
ATOM 553 C CA . ASN A 1 71 ? -21.205 -0.312 -0.073 1.00 61.03 71 ASN A CA 1
ATOM 554 C C . ASN A 1 71 ? -21.474 -0.945 1.290 1.00 61.03 71 ASN A C 1
ATOM 556 O O . ASN A 1 71 ? -22.197 -1.927 1.404 1.00 61.03 71 ASN A O 1
ATOM 560 N N . ILE A 1 72 ? -20.788 -0.429 2.306 1.00 65.88 72 ILE A N 1
ATOM 561 C CA . ILE A 1 72 ? -21.048 -0.760 3.698 1.00 65.88 72 ILE A CA 1
ATOM 562 C C . ILE A 1 72 ? -22.377 -0.079 4.002 1.00 65.88 72 ILE A C 1
ATOM 564 O O . ILE A 1 72 ? -22.419 1.146 4.115 1.00 65.88 72 ILE A O 1
ATOM 568 N N . ASN A 1 73 ? -23.466 -0.842 4.049 1.00 73.81 73 ASN A N 1
ATOM 569 C CA . ASN A 1 73 ? -24.739 -0.326 4.521 1.00 73.81 73 ASN A CA 1
ATOM 570 C C . ASN A 1 73 ? -24.664 -0.262 6.053 1.00 73.81 73 ASN A C 1
ATOM 572 O O . ASN A 1 73 ? -24.531 -1.308 6.688 1.00 73.81 73 ASN A O 1
ATOM 576 N N . PRO A 1 74 ? -24.723 0.926 6.678 1.00 67.31 74 PRO A N 1
ATOM 577 C CA . PRO A 1 74 ? -24.634 1.036 8.131 1.00 67.31 74 PRO A CA 1
ATOM 578 C C . PRO A 1 74 ? -25.745 0.269 8.858 1.00 67.31 74 PRO A C 1
ATOM 580 O O . PRO A 1 74 ? -25.550 -0.110 10.004 1.00 67.31 74 PRO A O 1
ATOM 583 N N . ALA A 1 75 ? -26.881 0.014 8.193 1.00 73.69 75 ALA A N 1
ATOM 584 C CA . ALA A 1 75 ? -27.980 -0.781 8.740 1.00 73.69 75 ALA A CA 1
ATOM 585 C C . ALA A 1 75 ? -27.662 -2.283 8.859 1.00 73.69 75 ALA A C 1
ATOM 587 O O . ALA A 1 75 ? -28.367 -2.986 9.574 1.00 73.69 75 ALA A O 1
ATOM 588 N N . ASP A 1 76 ? -26.612 -2.772 8.192 1.00 79.12 76 ASP A N 1
ATOM 589 C CA . ASP A 1 76 ? -26.188 -4.175 8.278 1.00 79.12 76 ASP A CA 1
ATOM 590 C C . ASP A 1 76 ? -25.358 -4.451 9.550 1.00 79.12 76 ASP A C 1
ATOM 592 O O . ASP A 1 76 ? -24.962 -5.590 9.797 1.00 79.12 76 ASP A O 1
ATOM 596 N N . TYR A 1 77 ? -25.066 -3.419 10.353 1.00 76.19 77 TYR A N 1
ATOM 597 C CA . TYR A 1 77 ? -24.238 -3.514 11.552 1.00 76.19 77 TYR A CA 1
ATOM 598 C C . TYR A 1 77 ? -24.967 -2.949 12.770 1.00 76.19 77 TYR A C 1
ATOM 600 O O . TYR A 1 77 ? -25.313 -1.770 12.807 1.00 76.19 77 TYR A O 1
ATOM 608 N N . ASP A 1 78 ? -25.100 -3.765 13.817 1.00 81.38 78 ASP A N 1
ATOM 609 C CA . ASP A 1 78 ? -25.691 -3.332 15.090 1.00 81.38 78 ASP A CA 1
ATOM 610 C C . ASP A 1 78 ? -24.842 -2.251 15.789 1.00 81.38 78 ASP A C 1
ATOM 612 O O . ASP A 1 78 ? -25.356 -1.406 16.523 1.00 81.38 78 ASP A O 1
ATOM 616 N N . VAL A 1 79 ? -23.519 -2.257 15.565 1.00 83.56 79 VAL A N 1
ATOM 617 C CA . VAL A 1 79 ? -22.563 -1.317 16.168 1.00 83.56 79 VAL A CA 1
ATOM 618 C C . VAL A 1 79 ? -21.514 -0.882 15.151 1.00 83.56 79 VAL A C 1
ATOM 620 O O . VAL A 1 79 ? -20.826 -1.711 14.556 1.00 83.56 79 VAL A O 1
ATOM 623 N N . VAL A 1 80 ? -21.353 0.431 14.988 1.00 82.38 80 VAL A N 1
ATOM 624 C CA . VAL A 1 80 ? -20.359 1.048 14.105 1.00 82.38 80 VAL A CA 1
ATOM 625 C C . VAL A 1 80 ? -19.287 1.709 14.959 1.00 82.38 80 VAL A C 1
ATOM 627 O O . VAL A 1 80 ? -19.584 2.601 15.748 1.00 82.38 80 VAL A O 1
ATOM 630 N N . TRP A 1 81 ? -18.030 1.303 14.773 1.00 87.25 81 TRP A N 1
ATOM 631 C CA . TRP A 1 81 ? -16.874 1.896 15.446 1.00 87.25 81 TRP A CA 1
ATOM 632 C C . TRP A 1 81 ? -16.108 2.826 14.503 1.00 87.25 81 TRP A C 1
ATOM 634 O O . TRP A 1 81 ? -15.608 2.399 13.462 1.00 87.25 81 TRP A O 1
ATOM 644 N N . GLY A 1 82 ? -15.967 4.095 14.886 1.00 84.75 82 GLY A N 1
ATOM 645 C CA . GLY A 1 82 ? -15.051 5.031 14.236 1.00 84.75 82 GLY A CA 1
ATOM 646 C C . GLY A 1 82 ? -13.645 4.880 14.808 1.00 84.75 82 GLY A C 1
ATOM 647 O O . GLY A 1 82 ? -13.478 5.003 16.017 1.00 84.75 82 GLY A O 1
ATOM 648 N N . LEU A 1 83 ? -12.645 4.623 13.958 1.00 87.56 83 LEU A N 1
ATOM 649 C CA . LEU A 1 83 ? -11.242 4.467 14.359 1.00 87.56 83 LEU A CA 1
ATOM 650 C C . LEU A 1 83 ? -10.453 5.762 14.132 1.00 87.56 83 LEU A C 1
ATOM 652 O O . LEU A 1 83 ? -10.331 6.223 12.998 1.00 87.56 83 LEU A O 1
ATOM 656 N N . ASP A 1 84 ? -9.858 6.297 15.198 1.00 81.12 84 ASP A N 1
ATOM 657 C CA . ASP A 1 84 ? -8.926 7.425 15.159 1.00 81.12 84 ASP A CA 1
ATOM 658 C C . ASP A 1 84 ? -7.553 7.026 15.741 1.00 81.12 84 ASP A C 1
ATOM 660 O O . ASP A 1 84 ? -7.411 6.815 16.955 1.00 81.12 84 ASP A O 1
ATOM 664 N N . PRO A 1 85 ? -6.507 6.905 14.907 1.00 77.38 85 PRO A N 1
ATOM 665 C CA . PRO A 1 85 ? -5.143 6.759 15.387 1.00 77.38 85 PRO A CA 1
ATOM 666 C C . PRO A 1 85 ? -4.627 8.110 15.904 1.00 77.38 85 PRO A C 1
ATOM 668 O O . PRO A 1 85 ? -4.027 8.906 15.180 1.00 77.38 85 PRO A O 1
ATOM 671 N N . SER A 1 86 ? -4.836 8.371 17.193 1.00 72.88 86 SER A N 1
ATOM 672 C CA . SER A 1 86 ? -4.321 9.587 17.829 1.00 72.88 86 SER A CA 1
ATOM 673 C C . SER A 1 86 ? -2.791 9.560 17.998 1.00 72.88 86 SER A C 1
ATOM 675 O O . SER A 1 86 ? -2.132 8.525 17.933 1.00 72.88 86 SER A O 1
ATOM 677 N N . ARG A 1 87 ? -2.185 10.711 18.319 1.00 75.69 87 ARG A N 1
ATOM 678 C CA . ARG A 1 87 ? -0.737 10.779 18.601 1.00 75.69 87 ARG A CA 1
ATOM 679 C C . ARG A 1 87 ? -0.306 10.011 19.859 1.00 75.69 87 ARG A C 1
ATOM 681 O O . ARG A 1 87 ? 0.849 9.601 19.934 1.00 75.69 87 ARG A O 1
ATOM 688 N N . ARG A 1 88 ? -1.188 9.864 20.858 1.00 78.50 88 ARG A N 1
ATOM 689 C CA . ARG A 1 88 ? -0.865 9.212 22.146 1.00 78.50 88 ARG A CA 1
ATOM 690 C C . ARG A 1 88 ? -1.213 7.725 22.157 1.00 78.50 88 ARG A C 1
ATOM 692 O O . ARG A 1 88 ? -0.438 6.927 22.677 1.00 78.50 88 ARG A O 1
ATOM 699 N N . ASN A 1 89 ? -2.351 7.366 21.573 1.00 84.06 89 ASN A N 1
ATOM 700 C CA . ASN A 1 89 ? -2.864 6.000 21.564 1.00 84.06 89 ASN A CA 1
ATOM 701 C C . ASN A 1 89 ? -2.672 5.361 20.191 1.00 84.06 89 ASN A C 1
ATOM 703 O O . ASN A 1 89 ? -2.804 6.040 19.180 1.00 84.06 89 ASN A O 1
ATOM 707 N N . LEU A 1 90 ? -2.372 4.061 20.163 1.00 85.50 90 LEU A N 1
ATOM 708 C CA . LEU A 1 90 ? -2.246 3.294 18.926 1.00 85.50 90 LEU A CA 1
ATOM 709 C C . LEU A 1 90 ? -3.554 3.331 18.130 1.00 85.50 90 LEU A C 1
ATOM 711 O O . LEU A 1 90 ? -3.532 3.543 16.921 1.00 85.50 90 LEU A O 1
ATOM 715 N N . PHE A 1 91 ? -4.675 3.186 18.833 1.00 86.25 91 PHE A N 1
ATOM 716 C CA . PHE A 1 91 ? -5.997 3.480 18.308 1.00 86.25 91 PHE A CA 1
ATOM 717 C C . PHE A 1 91 ? -6.907 4.004 19.417 1.00 86.25 91 PHE A C 1
ATOM 719 O O . PHE A 1 91 ? -6.752 3.684 20.599 1.00 86.25 91 PHE A O 1
ATOM 726 N N . VAL A 1 92 ? -7.869 4.817 19.010 1.00 89.19 92 VAL A N 1
ATOM 727 C CA . VAL A 1 92 ? -9.060 5.161 19.773 1.00 89.19 92 VAL A CA 1
ATOM 728 C C . VAL A 1 92 ? -10.237 4.768 18.900 1.00 89.19 92 VAL A C 1
ATOM 730 O O . VAL A 1 92 ? -10.249 5.100 17.718 1.00 89.19 92 VAL A O 1
ATOM 733 N N . ALA A 1 93 ? -11.196 4.047 19.461 1.00 90.50 93 ALA A N 1
ATOM 734 C CA . ALA A 1 93 ? -12.438 3.747 18.785 1.00 90.50 93 ALA A CA 1
ATOM 735 C C . ALA A 1 93 ? -13.601 4.331 19.582 1.00 90.50 93 ALA A C 1
ATOM 737 O O . ALA A 1 93 ? -13.628 4.207 20.807 1.00 90.50 93 ALA A O 1
ATOM 738 N N . THR A 1 94 ? -14.546 4.950 18.882 1.00 91.75 94 THR A N 1
ATOM 739 C CA . THR A 1 94 ? -15.799 5.430 19.473 1.00 91.75 94 THR A CA 1
ATOM 740 C C . THR A 1 94 ? -16.965 4.829 18.705 1.00 91.75 94 THR A C 1
ATOM 742 O O . THR A 1 94 ? -16.945 4.848 17.471 1.00 91.75 94 THR A O 1
ATOM 745 N N . ASN A 1 95 ? -17.954 4.281 19.408 1.00 91.81 95 ASN A N 1
ATOM 746 C CA . ASN A 1 95 ? -19.159 3.754 18.770 1.00 91.81 95 ASN A CA 1
ATOM 747 C C . ASN A 1 95 ? -20.255 4.826 18.623 1.00 91.81 95 ASN A C 1
ATOM 749 O O . ASN A 1 95 ? -20.114 5.950 19.111 1.00 91.81 95 ASN A O 1
ATOM 753 N N . GLN A 1 96 ? -21.369 4.483 17.970 1.00 86.00 96 GLN A N 1
ATOM 754 C CA . GLN A 1 96 ? -22.494 5.410 17.792 1.00 86.00 96 GLN A CA 1
ATOM 755 C C . GLN A 1 96 ? -23.222 5.783 19.097 1.00 86.00 96 GLN A C 1
ATOM 757 O O . GLN A 1 96 ? -23.968 6.758 19.119 1.00 86.00 96 GLN A O 1
ATOM 762 N N . PHE A 1 97 ? -23.010 5.023 20.175 1.00 90.38 97 PHE A N 1
ATOM 763 C CA . PHE A 1 97 ? -23.576 5.276 21.502 1.00 90.38 97 PHE A CA 1
ATOM 764 C C . PHE A 1 97 ? -22.673 6.167 22.370 1.00 90.38 97 PHE A C 1
ATOM 766 O O . PHE A 1 97 ? -23.072 6.578 23.456 1.00 90.38 97 PHE A O 1
ATOM 773 N N . GLY A 1 98 ? -21.472 6.503 21.885 1.00 87.19 98 GLY A N 1
ATOM 774 C CA . GLY A 1 98 ? -20.486 7.302 22.610 1.00 87.19 98 GLY A CA 1
ATOM 775 C C . GLY A 1 98 ? -19.539 6.488 23.494 1.00 87.19 98 GLY A C 1
ATOM 776 O O . GLY A 1 98 ? -18.673 7.084 24.139 1.00 87.19 98 GLY A O 1
ATOM 777 N N . ASP A 1 99 ? -19.639 5.155 23.499 1.00 92.94 99 ASP A N 1
ATOM 778 C CA . ASP A 1 99 ? -18.660 4.312 24.181 1.00 92.94 99 ASP A CA 1
ATOM 779 C C . ASP A 1 99 ? -17.311 4.439 23.497 1.00 92.94 99 ASP A C 1
ATOM 781 O O . ASP A 1 99 ? -17.202 4.475 22.266 1.00 92.94 99 ASP A O 1
ATOM 785 N N . LYS A 1 100 ? -16.266 4.470 24.316 1.00 91.94 100 LYS A N 1
ATOM 786 C CA . LYS A 1 100 ? -14.906 4.704 23.865 1.00 91.94 100 LYS A CA 1
ATOM 787 C C . LYS A 1 100 ? -13.997 3.592 24.346 1.00 91.94 100 LYS A C 1
ATOM 789 O O . LYS A 1 100 ? -13.883 3.352 25.544 1.00 91.94 100 LYS A O 1
ATOM 794 N N . VAL A 1 101 ? -13.279 2.986 23.411 1.00 90.88 101 VAL A N 1
ATOM 795 C CA . VAL A 1 101 ? -12.145 2.110 23.709 1.00 90.88 101 VAL A CA 1
ATOM 796 C C . VAL A 1 101 ? -10.874 2.743 23.171 1.00 90.88 101 VAL A C 1
ATOM 798 O O . VAL A 1 101 ? -10.874 3.458 22.169 1.00 90.88 101 VAL A O 1
ATOM 801 N N . SER A 1 102 ? -9.760 2.524 23.850 1.00 91.88 102 SER A N 1
ATOM 802 C CA . SER A 1 102 ? -8.467 3.004 23.382 1.00 91.88 102 SER A CA 1
ATOM 803 C C . SER A 1 102 ? -7.385 2.041 23.793 1.00 91.88 102 SER A C 1
ATOM 805 O O . SER A 1 102 ? -7.431 1.538 24.906 1.00 91.88 102 SER A O 1
ATOM 807 N N . CYS A 1 103 ? -6.397 1.862 22.928 1.00 90.75 103 CYS A N 1
ATOM 808 C CA . CYS A 1 103 ? -5.208 1.086 23.238 1.00 90.75 103 CYS A CA 1
ATOM 809 C C . CYS A 1 103 ? -3.987 1.982 23.089 1.00 90.75 103 CYS A C 1
ATOM 811 O O . CYS A 1 103 ? -3.783 2.618 22.047 1.00 90.75 103 CYS A O 1
ATOM 813 N N . SER A 1 104 ? -3.163 2.059 24.129 1.00 89.75 104 SER A N 1
ATOM 814 C CA . SER A 1 104 ? -1.888 2.768 24.033 1.00 89.75 104 SER A CA 1
ATOM 815 C C . SER A 1 104 ? -0.852 1.929 23.276 1.00 89.75 104 SER A C 1
ATOM 817 O O . SER A 1 104 ? -0.937 0.706 23.214 1.00 89.75 104 SER A O 1
ATOM 819 N N . ARG A 1 105 ? 0.192 2.562 22.721 1.00 85.00 105 ARG A N 1
ATOM 820 C CA . ARG A 1 105 ? 1.302 1.794 22.120 1.00 85.00 105 ARG A CA 1
ATOM 821 C C . ARG A 1 105 ? 1.952 0.858 23.140 1.00 85.00 105 ARG A C 1
ATOM 823 O O . ARG A 1 105 ? 2.286 -0.267 22.801 1.00 85.00 105 ARG A O 1
ATOM 830 N N . ARG A 1 106 ? 2.153 1.331 24.374 1.00 87.44 106 ARG A N 1
ATOM 831 C CA . ARG A 1 106 ? 2.817 0.559 25.431 1.00 87.44 106 ARG A CA 1
ATOM 832 C C . ARG A 1 106 ? 2.027 -0.698 25.781 1.00 87.44 106 ARG A C 1
ATOM 834 O O . ARG A 1 106 ? 2.621 -1.762 25.847 1.00 87.44 106 ARG A O 1
ATOM 841 N N . GLU A 1 107 ? 0.725 -0.538 25.976 1.00 89.69 107 GLU A N 1
ATOM 842 C CA . GLU A 1 107 ? -0.229 -1.623 26.219 1.00 89.69 107 GLU A CA 1
ATOM 843 C C . GLU A 1 107 ? -0.202 -2.635 25.075 1.00 89.69 107 GLU A C 1
ATOM 845 O O . GLU A 1 107 ? 0.108 -3.793 25.307 1.00 89.69 107 GLU A O 1
ATOM 850 N N . TYR A 1 108 ? -0.325 -2.180 23.824 1.00 89.25 108 TYR A N 1
ATOM 851 C CA . TYR A 1 108 ? -0.229 -3.067 22.665 1.00 89.25 108 TYR A CA 1
ATOM 852 C C . TYR A 1 108 ? 1.066 -3.893 22.638 1.00 89.25 108 TYR A C 1
ATOM 854 O O . TYR A 1 108 ? 1.031 -5.104 22.450 1.00 89.25 108 TYR A O 1
ATOM 862 N N . TYR A 1 109 ? 2.231 -3.260 22.811 1.00 86.88 109 TYR A N 1
ATOM 863 C CA . TYR A 1 109 ? 3.514 -3.974 22.781 1.00 86.88 109 TYR A CA 1
ATOM 864 C C . TYR A 1 109 ? 3.726 -4.899 23.983 1.00 86.88 109 TYR A C 1
ATOM 866 O O . TYR A 1 109 ? 4.515 -5.838 23.874 1.00 86.88 109 TYR A O 1
ATOM 874 N N . PHE A 1 110 ? 3.064 -4.616 25.104 1.00 89.50 110 PHE A N 1
ATOM 875 C CA . PHE A 1 110 ? 3.045 -5.486 26.270 1.00 89.50 110 PHE A CA 1
ATOM 876 C C . PHE A 1 110 ? 2.167 -6.713 25.994 1.00 89.50 110 PHE A C 1
ATOM 878 O O . PHE A 1 110 ? 2.676 -7.827 26.026 1.00 89.50 110 PHE A O 1
ATOM 885 N N . ASP A 1 111 ? 0.912 -6.509 25.591 1.00 89.62 111 ASP A N 1
ATOM 886 C CA . ASP A 1 111 ? -0.067 -7.585 25.380 1.00 89.62 111 ASP A CA 1
ATOM 887 C C . ASP A 1 111 ? 0.296 -8.507 24.211 1.00 89.62 111 ASP A C 1
ATOM 889 O O . ASP A 1 111 ? 0.047 -9.709 24.237 1.00 89.62 111 ASP A O 1
ATOM 893 N N . THR A 1 112 ? 0.885 -7.953 23.149 1.00 88.69 112 THR A N 1
ATOM 894 C CA . THR A 1 112 ? 1.237 -8.737 21.955 1.00 88.69 112 THR A CA 1
ATOM 895 C C . THR A 1 112 ? 2.561 -9.482 22.078 1.00 88.69 112 THR A C 1
ATOM 897 O O . THR A 1 112 ? 2.906 -10.236 21.169 1.00 88.69 112 THR A O 1
ATOM 900 N N . HIS A 1 113 ? 3.344 -9.239 23.136 1.00 89.81 113 HIS A N 1
ATOM 901 C CA . HIS A 1 113 ? 4.695 -9.786 23.314 1.00 89.81 113 HIS A CA 1
ATOM 902 C C . HIS A 1 113 ? 5.622 -9.595 22.090 1.00 89.81 113 HIS A C 1
ATOM 904 O O . HIS A 1 113 ? 6.628 -10.291 21.924 1.00 89.81 113 HIS A O 1
ATOM 910 N N . ILE A 1 114 ? 5.340 -8.610 21.223 1.00 87.62 114 ILE A N 1
ATOM 911 C CA . ILE A 1 114 ? 6.130 -8.346 20.008 1.00 87.62 114 ILE A CA 1
ATOM 912 C C . ILE A 1 114 ? 7.586 -8.029 20.361 1.00 87.62 114 ILE A C 1
ATOM 914 O O . ILE A 1 114 ? 8.503 -8.401 19.629 1.00 87.62 114 ILE A O 1
ATOM 918 N N . ASN A 1 115 ? 7.820 -7.358 21.491 1.00 88.81 115 ASN A N 1
ATOM 919 C CA . ASN A 1 115 ? 9.174 -7.051 21.946 1.00 88.81 115 ASN A CA 1
ATOM 920 C C . ASN A 1 115 ? 9.968 -8.316 22.291 1.00 88.81 115 ASN A C 1
ATOM 922 O O . ASN A 1 115 ? 11.134 -8.407 21.914 1.00 88.81 115 ASN A O 1
ATOM 926 N N . GLU A 1 116 ? 9.342 -9.293 22.942 1.00 89.88 116 GLU A N 1
ATOM 927 C CA . GLU A 1 116 ? 9.968 -10.576 23.279 1.00 89.88 116 GLU A CA 1
ATOM 928 C C . GLU A 1 116 ? 10.243 -11.394 22.014 1.00 89.88 116 GLU A C 1
ATOM 930 O O . GLU A 1 116 ? 11.360 -11.866 21.805 1.00 89.88 116 GLU A O 1
ATOM 935 N N . SER A 1 117 ? 9.270 -11.465 21.101 1.00 87.69 117 SER A N 1
ATOM 936 C CA . SER A 1 117 ? 9.452 -12.113 19.797 1.00 87.69 117 SER A CA 1
ATOM 937 C C . SER A 1 117 ? 10.623 -11.499 19.017 1.00 87.69 117 SER A C 1
ATOM 939 O O . SER A 1 117 ? 11.505 -12.209 18.530 1.00 87.69 117 SER A O 1
ATOM 941 N N . ASN A 1 118 ? 10.712 -10.166 18.979 1.00 90.31 118 ASN A N 1
ATOM 942 C CA . ASN A 1 118 ? 11.820 -9.457 18.341 1.00 90.31 118 ASN A CA 1
ATOM 943 C C . ASN A 1 118 ? 13.168 -9.715 19.029 1.00 90.31 118 ASN A C 1
ATOM 945 O O . ASN A 1 118 ? 14.192 -9.763 18.347 1.00 90.31 118 ASN A O 1
ATOM 949 N N . GLN A 1 119 ? 13.200 -9.878 20.354 1.00 91.56 119 GLN A N 1
ATOM 950 C CA . GLN A 1 119 ? 14.421 -10.257 21.070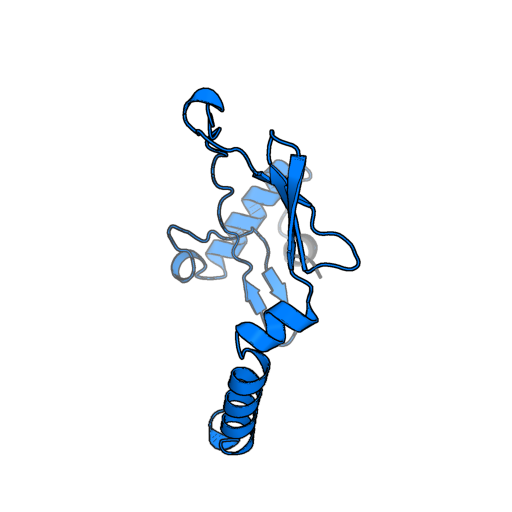 1.00 91.56 119 GLN A CA 1
ATOM 951 C C . GLN A 1 119 ? 14.892 -11.657 20.666 1.00 91.56 119 GLN A C 1
ATOM 953 O O . GLN A 1 119 ? 16.078 -11.829 20.387 1.00 91.56 119 GLN A O 1
ATOM 958 N N . ILE A 1 120 ? 13.977 -12.624 20.550 1.00 91.69 120 ILE A N 1
ATOM 959 C CA . ILE A 1 120 ? 14.289 -13.985 20.089 1.00 91.69 120 ILE A CA 1
ATOM 960 C C . ILE A 1 120 ? 14.839 -13.955 18.659 1.00 91.69 120 ILE A C 1
ATOM 962 O O . ILE A 1 120 ? 15.882 -14.550 18.386 1.00 91.69 120 ILE A O 1
ATOM 966 N N . ILE A 1 121 ? 14.187 -13.217 17.754 1.00 88.25 121 ILE A N 1
ATOM 967 C CA . ILE A 1 121 ? 14.635 -13.073 16.361 1.00 88.25 121 ILE A CA 1
ATOM 968 C C . ILE A 1 121 ? 16.033 -12.449 16.302 1.00 88.25 121 ILE A C 1
ATOM 970 O O . ILE A 1 121 ? 16.904 -12.967 15.606 1.00 88.25 121 ILE A O 1
ATOM 974 N N . ARG A 1 122 ? 16.280 -11.370 17.056 1.00 90.12 122 ARG A N 1
ATOM 975 C CA . ARG A 1 122 ? 17.602 -10.725 17.116 1.00 90.12 122 ARG A CA 1
ATOM 976 C C . ARG A 1 122 ? 18.663 -11.666 17.663 1.00 90.12 122 ARG A C 1
ATOM 978 O O . ARG A 1 122 ? 19.756 -11.721 17.111 1.00 90.12 122 ARG A O 1
ATOM 985 N N . HIS A 1 123 ? 18.353 -12.411 18.722 1.00 91.50 123 HIS A N 1
ATOM 986 C CA . HIS A 1 123 ? 19.271 -13.405 19.268 1.00 91.50 123 HIS A CA 1
ATOM 987 C C . HIS A 1 123 ? 19.617 -14.463 18.215 1.00 91.50 123 HIS A C 1
ATOM 989 O O . HIS A 1 123 ? 20.790 -14.728 17.975 1.00 91.50 123 HIS A O 1
ATOM 995 N N . TRP A 1 124 ? 18.615 -15.002 17.518 1.00 88.88 124 TRP A N 1
ATOM 996 C CA . TRP A 1 124 ? 18.822 -15.967 16.441 1.00 88.88 124 TRP A CA 1
ATOM 997 C C . TRP A 1 124 ? 19.680 -15.399 15.299 1.00 88.88 124 TRP A C 1
ATOM 999 O O . TRP A 1 124 ? 20.614 -16.063 14.856 1.00 88.88 124 TRP A O 1
ATOM 1009 N N . GLN A 1 125 ? 19.421 -14.158 14.872 1.00 86.44 125 GLN A N 1
ATOM 1010 C CA . GLN A 1 125 ? 20.206 -13.467 13.841 1.00 86.44 125 GLN A CA 1
ATOM 1011 C C . GLN A 1 125 ? 21.660 -13.236 14.276 1.00 86.44 125 GLN A C 1
ATOM 1013 O O . GLN A 1 125 ? 22.581 -13.437 13.491 1.00 86.44 125 GLN A O 1
ATOM 1018 N N . HIS A 1 126 ? 21.889 -12.838 15.531 1.00 86.88 126 HIS A N 1
ATOM 1019 C CA . HIS A 1 126 ? 23.238 -12.638 16.062 1.00 86.88 126 HIS A CA 1
ATOM 1020 C C . HIS A 1 126 ? 24.017 -13.945 16.221 1.00 86.88 126 HIS A C 1
ATOM 1022 O O . HIS A 1 126 ? 25.228 -13.956 15.991 1.00 86.88 126 HIS A O 1
ATOM 1028 N N . SER A 1 127 ? 23.334 -15.024 16.599 1.00 85.81 127 SER A N 1
ATOM 1029 C CA . SER A 1 127 ? 23.919 -16.355 16.773 1.00 85.81 127 SER A CA 1
ATOM 1030 C C . SER A 1 127 ? 24.206 -17.056 15.441 1.00 85.81 127 SER A C 1
ATOM 1032 O O . SER A 1 127 ? 25.043 -17.953 15.408 1.00 85.81 127 SER A O 1
ATOM 1034 N N . ARG A 1 128 ? 23.561 -16.640 14.340 1.00 79.50 128 ARG A N 1
ATOM 1035 C CA . ARG A 1 128 ? 23.748 -17.200 12.991 1.00 79.50 128 ARG A CA 1
ATOM 1036 C C . ARG A 1 128 ? 24.180 -16.152 11.971 1.00 79.50 128 ARG A C 1
ATOM 1038 O O . ARG A 1 128 ? 23.468 -15.847 11.016 1.00 79.50 128 ARG A O 1
ATOM 1045 N N . LYS A 1 129 ? 25.385 -15.611 12.177 1.00 72.19 129 LYS A N 1
ATOM 1046 C CA . LYS A 1 129 ? 26.055 -14.715 11.212 1.00 72.19 129 LYS A CA 1
ATOM 1047 C C . LYS A 1 129 ? 26.435 -15.409 9.898 1.00 72.19 129 LYS A C 1
ATOM 1049 O O . LYS A 1 129 ? 26.832 -14.734 8.965 1.00 72.19 129 LYS A O 1
ATOM 1054 N N . ASP A 1 130 ? 26.355 -16.733 9.847 1.00 78.75 130 ASP A N 1
ATOM 1055 C CA . ASP A 1 130 ? 26.659 -17.585 8.696 1.00 78.75 130 ASP A CA 1
ATOM 1056 C C . ASP A 1 130 ? 25.533 -17.636 7.647 1.00 78.75 130 ASP A C 1
ATOM 1058 O O . ASP A 1 130 ? 25.760 -18.092 6.530 1.00 78.75 130 ASP A O 1
ATOM 1062 N N . ILE A 1 131 ? 24.326 -17.173 7.994 1.00 63.34 131 ILE A N 1
ATOM 1063 C CA . ILE A 1 131 ? 23.133 -17.207 7.127 1.00 63.34 131 ILE A CA 1
ATOM 1064 C C . ILE A 1 131 ? 22.825 -15.825 6.504 1.00 63.34 131 ILE A C 1
ATOM 1066 O O . ILE A 1 131 ? 21.955 -15.726 5.637 1.00 63.34 131 ILE A O 1
ATOM 1070 N N . LEU A 1 132 ? 23.529 -14.762 6.917 1.00 51.78 132 LEU A N 1
ATOM 1071 C CA . LEU A 1 132 ? 23.329 -13.374 6.465 1.00 51.78 132 LEU A CA 1
ATOM 1072 C C . LEU A 1 132 ? 24.472 -12.861 5.585 1.00 51.78 132 LEU A C 1
ATOM 1074 O O . LEU A 1 132 ? 25.644 -13.064 5.963 1.00 51.78 132 LEU A O 1
#

Foldseek 3Di:
DDPVVVCVVVVHDADPDPVSNLVVLQVVCVVVDVQVVVDDPQWDFPSDWDDPPPDIDTDIDGPPPPPPPPPPDVVVDPWDWDWDCDPAFNIWIAIPVGDIDTHGPVNVCVVVVVVVVVVVVVVVCVVCVVVD

Sequence (132 aa):
MGLRTLLQRTGQKVSGAASEWNAVANATWREIFNIERFETASRKFASEILTDGKSVSVVLRKPKRKSTQCNINPADYDVVWGLDPSRRNLFVATNQFGDKVSCSRREYYFDTHINESNQIIRHWQHSRKDIL

pLDDT: mean 81.25, std 9.25, range [51.78, 92.94]